Protein AF-A0A918BEM4-F1 (afdb_monomer_lite)

Foldseek 3Di:
DDDDDPDDDDDPPPPDPPAWDAQPLQRDIDGNVRCVDPVNVVLVVLSVVLVVLVVVLVVPQDDPVCVVVNVVSVVSVVVSNVSSVVSNVSCVVPPDD

Secondary structure (DSSP, 8-state):
-PPP---------PPPPTTEEEETTTTEEEETTGGGSHHHHHHHHHHHHHHHHHHHHHHTPPPTT-HHHHHHHHHHHHHHHHHHHHHHHHHHHHS--

Radius of gyration: 18.34 Å; chains: 1; bounding box: 34×46×44 Å

Sequence (97 aa):
MQPDPKSRSRSGKSPLPDGEWSLSFCGRTVSRAQAQEPLVLHLLAEDICYQFAVYDWSTHRPALRHPRAWLAWRRKKRRLNDKRDRLREIAAASLPH

pLDDT: mean 81.74, std 17.35, range [37.28, 96.31]

Organism: NCBI:txid83378

Structure (mmCIF, N/CA/C/O backbone):
data_AF-A0A918BEM4-F1
#
_entry.id   AF-A0A918BEM4-F1
#
loop_
_atom_site.group_PDB
_atom_site.id
_atom_site.type_symbol
_atom_site.label_atom_id
_atom_site.label_alt_id
_atom_site.label_comp_id
_atom_site.label_asym_id
_atom_site.label_entity_id
_atom_site.label_seq_id
_atom_site.pdbx_PDB_ins_code
_atom_site.Cartn_x
_atom_site.Cartn_y
_atom_site.Cartn_z
_atom_site.occupancy
_atom_site.B_iso_or_equiv
_atom_site.auth_seq_id
_atom_site.auth_comp_id
_atom_site.auth_asym_id
_atom_site.auth_atom_id
_atom_site.pdbx_PDB_model_num
ATOM 1 N N . MET A 1 1 ? -15.681 37.952 -24.739 1.00 42.88 1 MET A N 1
ATOM 2 C CA . MET A 1 1 ? -15.450 36.503 -24.918 1.00 42.88 1 MET A CA 1
ATOM 3 C C . MET A 1 1 ? -14.761 35.978 -23.671 1.00 42.88 1 MET A C 1
ATOM 5 O O . MET A 1 1 ? -13.594 36.270 -23.465 1.00 42.88 1 MET A O 1
ATOM 9 N N . GLN A 1 2 ? -15.512 35.307 -22.803 1.00 37.28 2 GLN A N 1
ATOM 10 C CA . GLN A 1 2 ? -14.988 34.590 -21.638 1.00 37.28 2 GLN A CA 1
ATOM 11 C C . GLN A 1 2 ? -14.750 33.135 -22.071 1.00 37.28 2 GLN A C 1
ATOM 13 O O . GLN A 1 2 ? -15.649 32.577 -22.701 1.00 37.28 2 GLN A O 1
ATOM 18 N N . PRO A 1 3 ? -13.583 32.520 -21.822 1.00 44.38 3 PRO A N 1
ATOM 19 C CA . PRO A 1 3 ? -13.412 31.103 -22.105 1.00 44.38 3 PRO A CA 1
ATOM 20 C C . PRO A 1 3 ? -14.061 30.243 -21.010 1.00 44.38 3 PRO A C 1
ATOM 22 O O . PRO A 1 3 ? -13.811 30.434 -19.821 1.00 44.38 3 PRO A O 1
ATOM 25 N N . ASP A 1 4 ? -14.867 29.274 -21.448 1.00 43.06 4 ASP A N 1
ATOM 26 C CA . ASP A 1 4 ? -15.449 28.197 -20.645 1.00 43.06 4 ASP A CA 1
ATOM 27 C C . ASP A 1 4 ? -14.400 27.445 -19.803 1.00 43.06 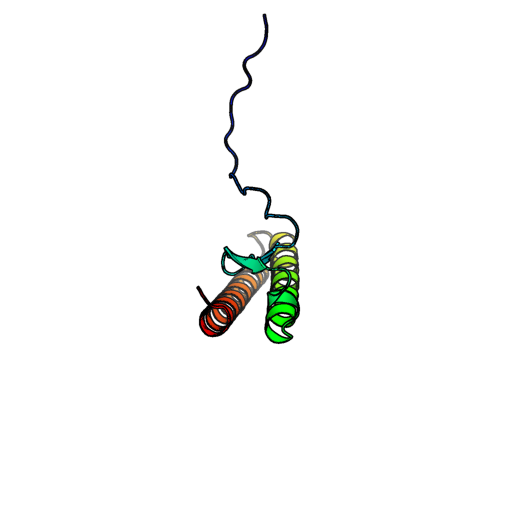4 ASP A C 1
ATOM 29 O O . ASP A 1 4 ? -13.411 26.938 -20.355 1.00 43.06 4 ASP A O 1
ATOM 33 N N . PRO A 1 5 ? -14.629 27.232 -18.494 1.00 44.81 5 PRO A N 1
ATOM 34 C CA . PRO A 1 5 ? -13.859 26.266 -17.733 1.00 44.81 5 PRO A CA 1
ATOM 35 C C . PRO A 1 5 ? -14.355 24.857 -18.078 1.00 44.81 5 PRO A C 1
ATOM 37 O O . PRO A 1 5 ? -15.319 24.341 -17.510 1.00 44.81 5 PRO A O 1
ATOM 40 N N . LYS A 1 6 ? -13.663 24.199 -19.016 1.00 41.66 6 LYS A N 1
ATOM 41 C CA . LYS A 1 6 ? -13.783 22.753 -19.240 1.00 41.66 6 LYS A CA 1
ATOM 42 C C . LYS A 1 6 ? -13.446 22.008 -17.950 1.00 41.66 6 LYS A C 1
ATOM 44 O O . LYS A 1 6 ? -12.285 21.757 -17.632 1.00 41.66 6 LYS A O 1
ATOM 49 N N . SER A 1 7 ? -14.512 21.627 -17.260 1.00 47.25 7 SER A N 1
ATOM 50 C CA . SER A 1 7 ? -14.563 20.633 -16.203 1.00 47.25 7 SER A CA 1
ATOM 51 C C . SER A 1 7 ? -13.831 19.362 -16.650 1.00 47.25 7 SER A C 1
ATOM 53 O O . SER A 1 7 ? -14.310 18.586 -17.478 1.00 47.25 7 SER A O 1
ATOM 55 N N . ARG A 1 8 ? -12.613 19.171 -16.140 1.00 40.56 8 ARG A N 1
ATOM 56 C CA . ARG A 1 8 ? -11.920 17.883 -16.154 1.00 40.56 8 ARG A CA 1
ATOM 57 C C . ARG A 1 8 ? -11.967 17.342 -14.738 1.00 40.56 8 ARG A C 1
ATOM 59 O O . ARG A 1 8 ? -11.059 17.576 -13.946 1.00 40.56 8 ARG A O 1
ATOM 66 N N . SER A 1 9 ? -13.035 16.609 -14.448 1.00 47.88 9 SER A N 1
ATOM 67 C CA . SER A 1 9 ? -13.186 15.781 -13.257 1.00 47.88 9 SER A CA 1
ATOM 68 C C . SER A 1 9 ? -11.984 14.839 -13.127 1.00 47.88 9 SER A C 1
ATOM 70 O O . SER A 1 9 ? -11.901 13.809 -13.796 1.00 47.88 9 SER A O 1
ATOM 72 N N . ARG A 1 10 ? -11.016 15.204 -12.282 1.00 48.09 10 ARG A N 1
ATOM 73 C CA . ARG A 1 10 ? -9.934 14.325 -11.828 1.00 48.09 10 ARG A CA 1
ATOM 74 C C . ARG A 1 10 ? -10.153 14.043 -10.347 1.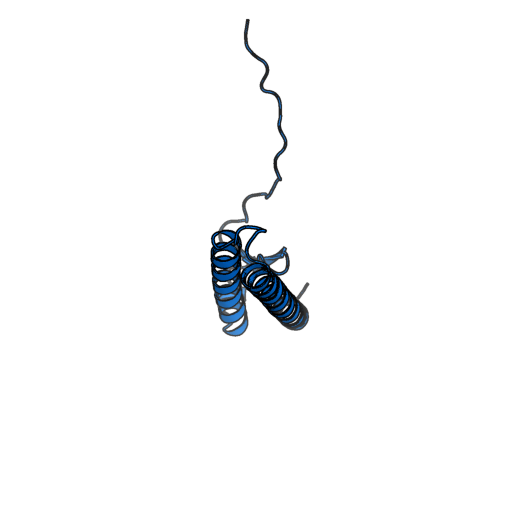00 48.09 10 ARG A C 1
ATOM 76 O O . ARG A 1 10 ? -9.920 14.906 -9.518 1.00 48.09 10 ARG A O 1
ATOM 83 N N . SER A 1 11 ? -10.645 12.829 -10.091 1.00 45.81 11 SER A N 1
ATOM 84 C CA . SER A 1 11 ? -10.811 12.147 -8.801 1.00 45.81 11 SER A CA 1
ATOM 85 C C . SER A 1 11 ? -11.224 13.026 -7.617 1.00 45.81 11 SER A C 1
ATOM 87 O O . SER A 1 11 ? -10.379 13.610 -6.941 1.00 45.81 11 SER A O 1
ATOM 89 N N . GLY A 1 12 ? -12.521 13.008 -7.304 1.00 39.94 12 GLY A N 1
ATOM 90 C CA . GLY A 1 12 ? -13.037 13.429 -6.007 1.00 39.94 12 GLY A CA 1
ATOM 91 C C . GLY A 1 12 ? -12.521 12.515 -4.898 1.00 39.94 12 GLY A C 1
ATOM 92 O O . GLY A 1 12 ? -13.192 11.571 -4.497 1.00 39.94 12 GLY A O 1
ATOM 93 N N . LYS A 1 13 ? -11.309 12.779 -4.412 1.00 51.22 13 LYS A N 1
ATOM 94 C CA . LYS A 1 13 ? -10.981 12.489 -3.021 1.00 51.22 13 LYS A CA 1
ATOM 95 C C . LYS A 1 13 ? -11.498 13.686 -2.245 1.00 51.22 13 LYS A C 1
ATOM 97 O O . LYS A 1 13 ? -10.860 14.736 -2.262 1.00 51.22 13 LYS A O 1
ATOM 102 N N . SER A 1 14 ? -12.682 13.553 -1.654 1.00 55.06 14 SER A N 1
ATOM 103 C CA . SER A 1 14 ? -13.122 14.499 -0.632 1.00 55.06 14 SER A CA 1
ATOM 104 C C . SER A 1 14 ? -11.987 14.652 0.388 1.00 55.06 14 SER A C 1
ATOM 106 O O . SER A 1 14 ? -11.355 13.638 0.714 1.00 55.06 14 SER A O 1
ATOM 108 N N . PRO A 1 15 ? -11.672 15.876 0.846 1.00 58.09 15 PRO A N 1
ATOM 109 C CA . PRO A 1 15 ? -10.729 16.044 1.940 1.00 58.09 15 PRO A CA 1
ATOM 110 C C . PRO A 1 15 ? -11.210 15.175 3.101 1.00 58.09 15 PRO A C 1
ATOM 112 O O . PRO A 1 15 ? -12.406 15.167 3.403 1.00 58.09 15 PRO A O 1
ATOM 115 N N . LEU A 1 16 ? -10.302 14.401 3.697 1.00 59.47 16 LEU A N 1
ATOM 116 C CA . LEU A 1 16 ? -10.618 13.710 4.941 1.00 59.47 16 LEU A CA 1
ATOM 117 C C . LEU A 1 16 ? -11.071 14.760 5.971 1.00 59.47 16 LEU A C 1
ATOM 119 O O . LEU A 1 16 ? -10.492 15.851 5.990 1.00 59.47 16 LEU A O 1
ATOM 123 N N . PRO A 1 17 ? -12.085 14.465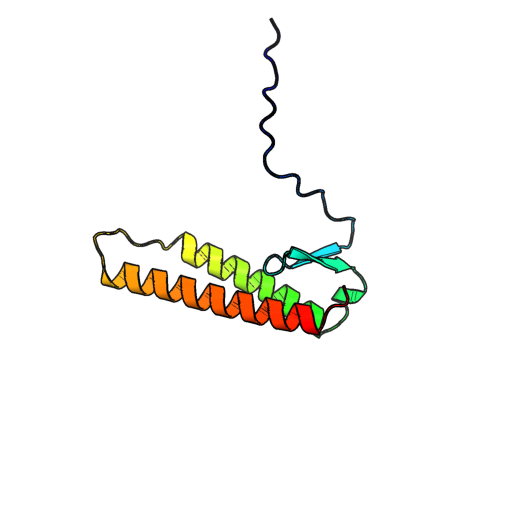 6.801 1.00 60.75 17 PRO A N 1
ATOM 124 C CA . PRO A 1 17 ? -12.403 15.286 7.962 1.00 60.75 17 PRO A CA 1
ATOM 125 C C . PRO A 1 17 ? -11.142 15.542 8.797 1.00 60.75 17 PRO A C 1
ATOM 127 O O . PRO A 1 17 ? -10.268 14.673 8.891 1.00 60.75 17 PRO A O 1
ATOM 130 N N . ASP A 1 18 ? -11.043 16.722 9.413 1.00 64.69 18 ASP A N 1
ATOM 131 C CA . ASP A 1 18 ? -9.920 17.052 10.291 1.00 64.69 18 ASP A CA 1
ATOM 132 C C . ASP A 1 18 ? -9.744 15.965 11.365 1.00 64.69 18 ASP A C 1
ATOM 134 O O . ASP A 1 18 ? -10.636 15.707 12.173 1.00 64.69 18 ASP A O 1
ATOM 138 N N . GLY A 1 19 ? -8.574 15.319 11.375 1.00 71.19 19 GLY A N 1
ATOM 139 C CA . GLY A 1 19 ? -8.255 14.253 12.327 1.00 71.19 19 GLY A CA 1
ATOM 140 C C . GLY A 1 19 ? -8.510 12.824 11.841 1.00 71.19 19 GLY A C 1
ATOM 141 O O . GLY A 1 19 ? -8.466 11.914 12.667 1.00 71.19 19 GLY A O 1
ATOM 142 N N . GLU A 1 20 ? -8.731 12.600 10.545 1.00 81.12 20 GLU A N 1
ATOM 143 C CA . GLU A 1 20 ? -8.705 11.260 9.948 1.00 81.12 20 GLU A CA 1
ATOM 144 C C . GLU A 1 20 ? -7.451 11.027 9.091 1.00 81.12 20 GLU A C 1
ATOM 146 O O . GLU A 1 20 ? -7.014 11.893 8.330 1.00 81.12 20 GLU A O 1
ATOM 151 N N . TRP A 1 21 ? -6.891 9.819 9.165 1.00 81.94 21 TRP A N 1
ATOM 152 C CA . TRP A 1 21 ? -5.812 9.359 8.287 1.00 81.94 21 TRP A CA 1
ATOM 153 C C . TRP A 1 21 ? -6.311 8.276 7.344 1.00 81.94 21 TRP A C 1
ATOM 155 O O . TRP A 1 21 ? -7.131 7.441 7.709 1.00 81.94 21 TRP A O 1
ATOM 165 N N . SER A 1 22 ? -5.785 8.254 6.121 1.00 83.81 22 SER A N 1
ATOM 166 C CA . SER A 1 22 ? -6.115 7.223 5.138 1.00 83.81 22 SER A CA 1
ATOM 167 C C . SER A 1 22 ? -4.996 6.196 5.027 1.00 83.81 22 SER A C 1
ATOM 169 O O . SER A 1 22 ? -3.834 6.555 4.855 1.00 83.81 22 SER A O 1
ATOM 171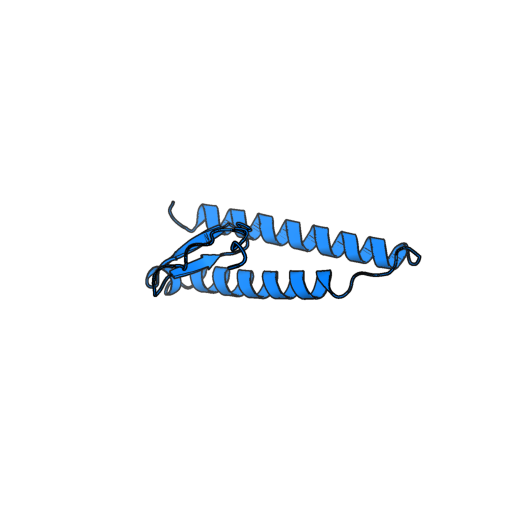 N N . LEU A 1 23 ? -5.368 4.918 5.060 1.00 84.94 23 LEU A N 1
ATOM 172 C CA . LEU A 1 23 ? -4.496 3.803 4.717 1.00 84.94 23 LEU A CA 1
ATOM 173 C C . LEU A 1 23 ? -4.588 3.562 3.210 1.00 84.94 23 LEU A C 1
ATOM 175 O O . LEU A 1 23 ? -5.537 2.944 2.713 1.00 84.94 23 LEU A O 1
ATOM 179 N N . SER A 1 24 ? -3.604 4.053 2.460 1.00 81.50 24 SER A N 1
ATOM 180 C CA . SER A 1 24 ? -3.620 4.008 0.995 1.00 81.50 24 SER A CA 1
ATOM 181 C C . SER A 1 24 ? -3.645 2.586 0.434 1.00 81.50 24 SER A C 1
ATOM 183 O O . SER A 1 24 ? -4.248 2.345 -0.618 1.00 81.50 24 SER A O 1
ATOM 185 N N . PHE A 1 25 ? -3.036 1.627 1.139 1.00 81.94 25 PHE A N 1
ATOM 186 C CA . PHE A 1 25 ? -3.004 0.245 0.691 1.00 81.94 25 PHE A CA 1
ATOM 187 C C . PHE A 1 25 ? -4.404 -0.375 0.650 1.00 81.94 25 PHE A C 1
ATOM 189 O O . PHE A 1 25 ? -4.671 -1.122 -0.289 1.00 81.94 25 PHE A O 1
ATOM 196 N N . CYS A 1 26 ? -5.310 -0.070 1.587 1.00 80.62 26 CYS A N 1
ATOM 197 C CA . CYS A 1 26 ? -6.650 -0.674 1.673 1.00 80.62 26 CYS A CA 1
ATOM 198 C C . CYS A 1 26 ? -7.806 0.298 1.398 1.00 80.62 26 CYS A C 1
ATOM 200 O O . CYS A 1 26 ? -8.946 -0.150 1.315 1.00 80.62 26 CYS A O 1
ATOM 202 N N . GLY A 1 27 ? -7.533 1.594 1.226 1.00 81.12 27 GLY A N 1
ATOM 203 C CA . GLY A 1 27 ? -8.558 2.614 0.992 1.00 81.12 27 GLY A CA 1
ATOM 204 C C . GLY A 1 27 ? -9.451 2.887 2.205 1.00 81.12 27 GLY A C 1
ATOM 205 O O . GLY A 1 27 ? -10.494 3.512 2.044 1.00 81.12 27 GLY A O 1
ATOM 206 N N . ARG A 1 28 ? -9.062 2.418 3.397 1.00 82.69 28 ARG A N 1
ATOM 207 C CA . ARG A 1 28 ? -9.775 2.685 4.651 1.00 82.69 28 ARG A CA 1
ATOM 208 C C . ARG A 1 28 ? -9.316 4.005 5.260 1.00 82.69 28 ARG A C 1
ATOM 210 O O . ARG A 1 28 ? -8.188 4.450 5.023 1.00 82.69 28 ARG A O 1
ATOM 217 N N . THR A 1 29 ? -10.189 4.607 6.052 1.00 86.44 29 THR A N 1
ATOM 218 C CA . THR A 1 29 ? -9.874 5.762 6.887 1.00 86.44 29 THR A CA 1
ATOM 219 C C . THR A 1 29 ? -9.833 5.338 8.349 1.00 86.44 29 THR A C 1
ATOM 221 O O . THR A 1 29 ? -10.417 4.330 8.744 1.00 86.44 29 THR A O 1
ATOM 224 N N . VAL A 1 30 ? -9.048 6.063 9.130 1.00 85.56 30 VAL A N 1
ATOM 225 C CA . VAL A 1 30 ? -8.775 5.804 10.537 1.00 85.56 30 VAL A CA 1
ATOM 226 C C . VAL A 1 30 ? -8.947 7.122 11.272 1.00 85.56 30 VAL A C 1
ATOM 228 O O . VAL A 1 30 ? -8.321 8.119 10.912 1.00 85.56 30 VAL A O 1
ATOM 231 N N . SER A 1 31 ? -9.771 7.125 12.311 1.00 86.81 31 SER A N 1
ATOM 232 C CA . SER A 1 31 ? -10.004 8.304 13.149 1.00 86.81 31 SER A CA 1
ATOM 233 C C . SER A 1 31 ? -8.827 8.632 14.077 1.00 86.81 31 SER A C 1
ATOM 235 O O . SER A 1 31 ? -7.993 7.777 14.394 1.00 86.81 31 SER A O 1
ATOM 237 N N . ARG A 1 32 ? -8.821 9.863 14.612 1.00 83.88 32 ARG A N 1
ATOM 238 C CA . ARG A 1 32 ? -7.867 10.330 15.633 1.00 83.88 32 ARG A CA 1
ATOM 239 C C . ARG A 1 32 ? -7.707 9.381 16.813 1.00 83.88 32 ARG A C 1
ATOM 241 O O . ARG A 1 32 ? -6.586 9.145 17.261 1.00 83.88 32 ARG A O 1
ATOM 248 N N . ALA A 1 33 ? -8.830 8.864 17.301 1.00 83.56 33 ALA A N 1
ATOM 249 C CA . ALA A 1 33 ? -8.877 7.961 18.440 1.00 83.56 33 ALA A CA 1
ATOM 250 C C . ALA A 1 33 ? -8.249 6.598 18.108 1.00 83.56 33 ALA A C 1
ATOM 252 O O . ALA A 1 33 ? -7.417 6.114 18.868 1.00 83.56 33 ALA A O 1
ATOM 253 N N . GLN A 1 34 ? -8.569 6.027 16.941 1.00 84.12 34 GLN A N 1
ATOM 254 C CA . GLN A 1 34 ? -8.017 4.738 16.507 1.00 84.12 34 GLN A CA 1
ATOM 255 C C . GLN A 1 34 ? -6.507 4.805 16.268 1.00 84.12 34 GLN A C 1
ATOM 257 O O . GLN A 1 34 ? -5.800 3.852 16.572 1.00 84.12 34 GLN A O 1
ATOM 262 N N . ALA A 1 35 ? -5.970 5.929 15.786 1.00 81.81 35 ALA A N 1
ATOM 263 C CA . ALA A 1 35 ? -4.523 6.060 15.598 1.00 81.81 35 ALA A CA 1
ATOM 264 C C . ALA A 1 35 ? -3.726 6.210 16.902 1.00 81.81 35 ALA A C 1
ATOM 266 O O . ALA A 1 35 ? -2.514 6.373 16.839 1.00 81.81 35 ALA A O 1
ATOM 267 N N . GLN A 1 36 ? -4.361 6.184 18.075 1.00 85.12 36 GLN A N 1
ATOM 268 C CA . GLN A 1 36 ? -3.633 6.008 19.336 1.00 85.12 36 GLN A CA 1
ATOM 269 C C . GLN A 1 36 ? -3.326 4.529 19.612 1.00 85.12 36 GLN A C 1
ATOM 271 O O . GLN A 1 36 ? -2.463 4.223 20.434 1.00 85.12 36 GLN A O 1
ATOM 276 N N . GLU A 1 37 ? -3.994 3.598 18.924 1.00 88.56 37 GLU A N 1
ATOM 277 C CA . GLU A 1 37 ? -3.737 2.173 19.087 1.00 88.56 37 GLU A CA 1
ATOM 278 C C . GLU A 1 37 ? -2.400 1.783 18.427 1.00 88.56 37 GLU A C 1
ATOM 280 O O . GLU A 1 37 ? -2.174 2.091 17.250 1.00 88.56 37 GLU A O 1
ATOM 285 N N . PRO A 1 38 ? -1.511 1.052 19.129 1.00 90.25 38 PRO A N 1
ATOM 286 C CA . PRO A 1 38 ? -0.189 0.698 18.606 1.00 90.25 38 PRO A CA 1
ATOM 287 C C . PRO A 1 38 ? -0.228 -0.038 17.262 1.00 90.25 38 PRO A C 1
ATOM 289 O O . PRO A 1 38 ? 0.607 0.197 16.389 1.00 90.25 38 PRO A O 1
ATOM 292 N N . LEU A 1 39 ? -1.219 -0.913 17.077 1.00 89.50 39 LEU A N 1
ATOM 293 C CA . LEU A 1 39 ? -1.401 -1.662 15.838 1.00 89.50 39 LEU A CA 1
ATOM 294 C C . LEU A 1 39 ? -1.757 -0.744 14.664 1.00 89.50 39 LEU A C 1
ATOM 296 O O . LEU A 1 39 ? -1.249 -0.917 13.558 1.00 89.50 39 LEU A O 1
ATOM 300 N N . VAL A 1 40 ? -2.591 0.261 14.910 1.00 88.31 40 VAL A N 1
ATOM 301 C CA . VAL A 1 40 ? -3.017 1.225 13.896 1.00 88.31 40 VAL A CA 1
ATOM 302 C C . VAL A 1 40 ? -1.868 2.158 13.520 1.00 88.31 40 VAL A C 1
ATOM 304 O O . VAL A 1 40 ? -1.645 2.398 12.333 1.00 88.31 40 VAL A O 1
ATOM 307 N N . LEU A 1 41 ? -1.072 2.607 14.496 1.00 89.62 41 LEU A N 1
ATOM 308 C CA . LEU A 1 41 ? 0.174 3.338 14.237 1.00 89.62 41 LEU A CA 1
ATOM 309 C C . LEU A 1 41 ? 1.150 2.520 13.392 1.00 89.62 41 LEU A C 1
ATOM 311 O O . LEU A 1 41 ? 1.739 3.047 12.448 1.00 89.62 41 LEU A O 1
ATOM 315 N N . HIS A 1 42 ? 1.298 1.230 13.695 1.00 91.50 42 HIS A N 1
ATOM 316 C CA . HIS A 1 42 ? 2.136 0.336 12.903 1.00 91.50 42 HIS A CA 1
ATOM 317 C C . HIS A 1 42 ? 1.622 0.210 11.461 1.00 91.50 42 HIS A C 1
ATOM 319 O O . HIS A 1 42 ? 2.407 0.339 10.524 1.00 91.50 42 HIS A O 1
ATOM 325 N N . LEU A 1 43 ? 0.309 0.045 11.261 1.00 91.69 43 LEU A N 1
ATOM 326 C CA . LEU A 1 43 ? -0.294 0.008 9.923 1.00 91.69 43 LEU A CA 1
ATOM 327 C C . LEU A 1 43 ? -0.099 1.323 9.153 1.00 91.69 43 LEU A C 1
ATOM 329 O O . LEU A 1 43 ? 0.193 1.281 7.959 1.00 91.69 43 LEU A O 1
ATOM 333 N N . LEU A 1 44 ? -0.210 2.477 9.817 1.00 90.25 44 LEU A N 1
ATOM 334 C CA . LEU A 1 44 ? 0.064 3.787 9.214 1.00 90.25 44 LEU A CA 1
ATOM 335 C C . LEU A 1 44 ? 1.538 3.924 8.805 1.00 90.25 44 LEU A C 1
ATOM 337 O O . LEU A 1 44 ? 1.835 4.360 7.693 1.00 90.25 44 LEU A O 1
ATOM 341 N N . ALA A 1 45 ? 2.467 3.512 9.669 1.00 92.06 45 ALA A N 1
ATOM 342 C CA . ALA A 1 45 ? 3.896 3.520 9.361 1.00 92.06 45 ALA A CA 1
ATOM 343 C C . ALA A 1 45 ? 4.230 2.591 8.182 1.00 92.06 45 ALA A C 1
ATOM 345 O O . ALA A 1 45 ? 5.001 2.962 7.291 1.00 92.06 45 ALA A O 1
ATOM 346 N N . GLU A 1 46 ? 3.619 1.407 8.137 1.00 93.31 46 GLU A N 1
ATOM 347 C CA . GLU A 1 46 ? 3.757 0.465 7.027 1.00 93.31 46 GLU A CA 1
ATOM 348 C C . GLU A 1 46 ? 3.146 1.002 5.725 1.00 93.31 46 GLU A C 1
ATOM 350 O O . GLU A 1 46 ? 3.732 0.791 4.660 1.00 93.31 46 GLU A O 1
ATOM 355 N N . A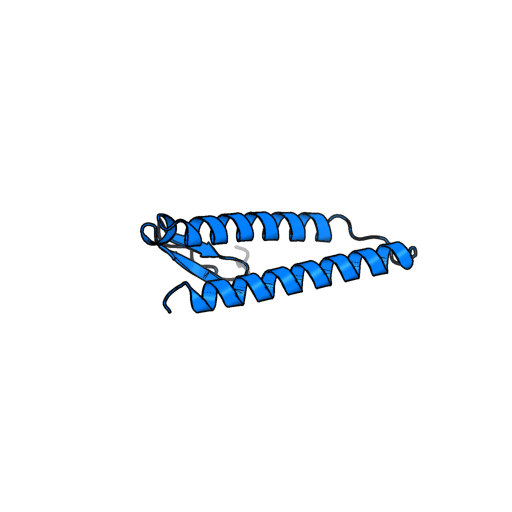SP A 1 47 ? 2.033 1.745 5.782 1.00 91.25 47 ASP A N 1
ATOM 356 C CA . ASP A 1 47 ? 1.461 2.423 4.611 1.00 91.25 47 ASP A CA 1
ATOM 357 C C . ASP A 1 47 ? 2.430 3.464 4.045 1.00 91.25 47 ASP A C 1
ATOM 359 O O . ASP A 1 47 ? 2.705 3.460 2.845 1.00 91.25 47 ASP A O 1
ATOM 363 N N . ILE A 1 48 ? 3.021 4.301 4.901 1.00 91.00 48 ILE A N 1
ATOM 364 C CA . ILE A 1 48 ? 4.018 5.298 4.485 1.00 91.00 48 ILE A CA 1
ATOM 365 C C . ILE A 1 48 ? 5.229 4.602 3.851 1.00 91.00 48 ILE A C 1
ATOM 367 O O . ILE A 1 48 ? 5.638 4.951 2.740 1.00 91.00 48 ILE A O 1
ATOM 371 N N . CYS A 1 49 ? 5.773 3.572 4.506 1.00 93.56 49 CYS A N 1
ATOM 372 C CA . CYS A 1 49 ? 6.881 2.783 3.963 1.00 93.56 49 CYS A CA 1
ATOM 373 C C . CYS A 1 49 ? 6.527 2.154 2.608 1.00 93.56 49 CYS A C 1
ATOM 375 O O . CYS A 1 49 ? 7.349 2.143 1.687 1.00 93.56 49 CYS A O 1
ATOM 377 N N . TYR A 1 50 ? 5.303 1.641 2.465 1.00 92.12 50 TYR A N 1
ATOM 378 C CA . TYR A 1 50 ? 4.804 1.094 1.210 1.00 92.12 50 TYR A CA 1
ATOM 379 C C . TYR A 1 50 ? 4.734 2.165 0.115 1.00 92.12 50 TYR A C 1
ATOM 381 O O . TYR A 1 50 ? 5.227 1.925 -0.990 1.00 92.12 50 TYR A O 1
ATOM 389 N N . GLN A 1 51 ? 4.196 3.352 0.412 1.00 91.94 51 GLN A N 1
ATOM 390 C CA . GLN A 1 51 ? 4.131 4.462 -0.542 1.00 91.94 51 GLN A CA 1
ATOM 391 C C . GLN A 1 51 ? 5.525 4.887 -1.019 1.00 91.94 51 GLN A C 1
ATOM 393 O O . GLN A 1 51 ? 5.742 5.002 -2.228 1.00 91.94 51 GLN A O 1
ATOM 398 N N . PHE A 1 52 ? 6.495 5.030 -0.109 1.00 94.31 52 PHE A N 1
ATOM 399 C CA . PHE A 1 52 ? 7.888 5.311 -0.477 1.00 94.31 52 PHE A CA 1
ATOM 400 C C . PHE A 1 52 ? 8.488 4.210 -1.352 1.00 94.31 52 PHE A C 1
ATOM 402 O O . PHE A 1 52 ? 9.125 4.504 -2.362 1.00 94.31 52 PHE A O 1
ATOM 409 N N . ALA A 1 53 ? 8.255 2.941 -1.017 1.00 94.44 53 ALA A N 1
ATOM 410 C CA . ALA A 1 53 ? 8.778 1.822 -1.793 1.00 94.44 53 ALA A CA 1
ATOM 411 C C . ALA A 1 53 ? 8.149 1.726 -3.196 1.00 94.44 53 ALA A C 1
ATOM 413 O O . ALA A 1 53 ? 8.834 1.356 -4.154 1.00 94.44 53 ALA A O 1
ATOM 414 N N . VAL A 1 54 ? 6.865 2.071 -3.341 1.00 94.00 54 VAL A N 1
ATOM 415 C CA . VAL A 1 54 ? 6.183 2.177 -4.641 1.00 94.00 54 VAL A CA 1
ATOM 416 C C . VAL A 1 54 ? 6.734 3.346 -5.447 1.00 94.00 54 VAL A C 1
ATOM 418 O O . VAL A 1 54 ? 7.003 3.172 -6.638 1.00 94.00 54 VAL A O 1
ATOM 421 N N . TYR A 1 55 ? 6.934 4.503 -4.815 1.00 94.75 55 TYR A N 1
ATOM 422 C CA . TYR A 1 55 ? 7.546 5.664 -5.453 1.00 94.75 55 TYR A CA 1
ATOM 423 C C . TYR A 1 55 ? 8.944 5.317 -5.977 1.00 94.75 55 TYR A C 1
ATOM 425 O O . TYR A 1 55 ? 9.169 5.397 -7.185 1.00 94.75 55 TYR A O 1
ATOM 433 N N . ASP A 1 56 ? 9.823 4.808 -5.111 1.00 95.06 56 ASP A N 1
ATOM 434 C CA . ASP A 1 56 ? 11.178 4.358 -5.449 1.00 95.06 56 ASP A CA 1
ATOM 435 C C . ASP A 1 56 ? 11.187 3.310 -6.570 1.00 95.06 56 ASP A C 1
ATOM 437 O O . ASP A 1 56 ? 11.945 3.399 -7.535 1.00 95.06 56 ASP A O 1
ATOM 441 N N . TRP A 1 57 ? 10.305 2.313 -6.492 1.00 95.75 57 TRP A N 1
ATOM 442 C CA . TRP A 1 57 ? 10.163 1.337 -7.566 1.00 95.75 57 TRP A CA 1
ATOM 443 C C . TRP A 1 57 ? 9.765 2.005 -8.889 1.00 95.75 57 TRP A C 1
ATOM 445 O O . TRP A 1 57 ? 10.327 1.670 -9.932 1.00 95.75 57 TRP A O 1
ATOM 455 N N . SER A 1 58 ? 8.813 2.936 -8.870 1.00 95.06 58 SER A N 1
ATOM 456 C CA . SER A 1 58 ? 8.289 3.562 -10.087 1.00 95.06 58 SER A CA 1
ATOM 457 C C . SER A 1 58 ? 9.300 4.481 -10.781 1.00 95.06 58 SER A C 1
ATOM 459 O O . SER A 1 58 ? 9.333 4.509 -12.013 1.00 95.06 58 SER A O 1
ATOM 461 N N . THR A 1 59 ? 10.151 5.170 -10.016 1.00 95.69 59 THR A N 1
ATOM 462 C CA . THR A 1 59 ? 11.178 6.088 -10.531 1.00 95.69 59 THR A CA 1
ATOM 463 C C . THR A 1 59 ? 12.383 5.345 -11.103 1.00 95.69 59 THR A C 1
ATOM 465 O O . THR A 1 59 ? 12.952 5.779 -12.101 1.00 95.69 59 THR A O 1
ATOM 468 N N . HIS A 1 60 ? 12.719 4.168 -10.569 1.00 93.25 60 HIS A N 1
ATOM 469 C CA . HIS A 1 60 ? 13.835 3.338 -11.039 1.00 93.25 60 HIS A CA 1
ATOM 470 C C . HIS A 1 60 ? 13.438 2.347 -12.144 1.00 93.25 60 HIS A C 1
ATOM 472 O O . HIS A 1 60 ? 13.926 1.213 -12.190 1.00 93.25 60 HIS A O 1
ATOM 478 N N . ARG A 1 61 ? 12.526 2.736 -13.044 1.00 94.12 61 ARG A N 1
ATOM 479 C CA . ARG A 1 61 ? 12.101 1.871 -14.151 1.00 94.12 61 ARG A CA 1
ATOM 480 C C . ARG A 1 61 ? 13.244 1.689 -15.165 1.00 94.12 61 ARG A C 1
ATOM 482 O O . ARG A 1 61 ? 13.628 2.654 -15.822 1.00 94.12 61 ARG A O 1
ATOM 489 N N . PRO A 1 62 ? 13.747 0.459 -15.380 1.00 92.94 62 PRO A N 1
ATOM 490 C CA . PRO A 1 62 ? 14.808 0.212 -16.348 1.00 92.94 62 PRO A CA 1
ATOM 491 C C . PRO A 1 62 ? 14.282 0.255 -17.788 1.00 92.94 62 PRO A C 1
ATOM 493 O O . PRO A 1 62 ? 13.121 -0.070 -18.066 1.00 92.94 62 PRO A O 1
ATOM 496 N N . ALA A 1 63 ? 15.172 0.595 -18.722 1.00 91.12 63 ALA A N 1
ATOM 497 C CA . ALA A 1 63 ? 14.886 0.540 -20.151 1.00 91.12 63 ALA A CA 1
ATOM 498 C C . ALA A 1 63 ? 14.638 -0.905 -20.626 1.00 91.12 63 ALA A C 1
ATOM 500 O O . ALA A 1 63 ? 15.257 -1.854 -20.139 1.00 91.12 63 ALA A O 1
ATOM 501 N N . LEU A 1 64 ? 13.773 -1.069 -21.633 1.00 87.88 64 LEU A N 1
ATOM 502 C CA . LEU A 1 64 ? 13.368 -2.384 -22.162 1.00 87.88 64 LEU A CA 1
ATOM 503 C C . LEU A 1 64 ? 14.534 -3.200 -22.745 1.00 87.88 64 LEU A C 1
ATOM 505 O O . LEU A 1 64 ? 14.478 -4.425 -22.753 1.00 87.88 64 LEU A O 1
ATOM 509 N N . ARG A 1 65 ? 15.616 -2.530 -23.159 1.00 93.38 65 ARG A N 1
ATOM 510 C CA . ARG A 1 65 ? 16.847 -3.156 -23.667 1.00 93.38 65 ARG A CA 1
ATOM 511 C C . ARG A 1 65 ? 17.654 -3.930 -22.612 1.00 93.38 65 ARG A C 1
ATOM 513 O O . ARG A 1 65 ? 18.602 -4.620 -22.965 1.00 93.38 65 ARG A O 1
ATOM 520 N N . HIS A 1 66 ? 17.293 -3.841 -21.328 1.00 92.94 66 HIS A N 1
ATOM 521 C CA . HIS A 1 66 ? 17.950 -4.568 -20.236 1.00 92.94 66 HIS A CA 1
ATOM 522 C C . HIS A 1 66 ? 16.998 -5.609 -19.624 1.00 92.94 66 HIS A C 1
ATOM 524 O O . HIS A 1 66 ? 16.415 -5.370 -18.560 1.00 92.94 66 HIS A O 1
ATOM 530 N N . PRO A 1 67 ? 16.838 -6.792 -20.251 1.00 92.56 67 PRO A N 1
ATOM 531 C CA . PRO A 1 67 ? 15.801 -7.754 -19.874 1.00 92.56 67 PRO A CA 1
ATOM 532 C C . PRO A 1 67 ? 15.947 -8.253 -18.431 1.00 92.56 67 PRO A C 1
ATOM 534 O O . PRO A 1 67 ? 14.956 -8.373 -17.715 1.00 92.56 67 PRO A O 1
ATOM 537 N N . ARG A 1 68 ? 17.181 -8.475 -17.954 1.00 95.62 68 ARG A N 1
ATOM 538 C CA . ARG A 1 68 ? 17.439 -8.912 -16.569 1.00 95.62 68 ARG A CA 1
ATOM 539 C C . ARG A 1 68 ? 17.018 -7.860 -15.539 1.00 95.62 68 ARG A C 1
ATOM 541 O O . ARG A 1 68 ? 16.302 -8.190 -14.595 1.00 95.62 68 ARG A O 1
ATOM 548 N N . ALA A 1 69 ? 17.410 -6.601 -15.743 1.00 94.00 69 ALA A N 1
ATOM 549 C CA . ALA A 1 69 ? 17.031 -5.494 -14.864 1.00 94.00 69 ALA A CA 1
ATOM 550 C C . ALA A 1 69 ? 15.511 -5.290 -14.861 1.00 94.00 69 ALA A C 1
ATOM 552 O O . ALA A 1 69 ? 14.900 -5.088 -13.815 1.00 94.00 69 ALA A O 1
ATOM 553 N N . TRP A 1 70 ? 14.879 -5.425 -16.024 1.00 94.75 70 TRP A N 1
ATOM 554 C CA . TRP A 1 70 ? 13.436 -5.305 -16.153 1.00 94.75 70 TRP A CA 1
ATOM 555 C C . TRP A 1 70 ? 12.666 -6.442 -15.470 1.00 94.75 70 TRP A C 1
ATOM 557 O O . TRP A 1 70 ? 11.662 -6.191 -14.799 1.00 94.75 70 TRP A O 1
ATOM 567 N N . LEU A 1 71 ? 13.151 -7.685 -15.557 1.00 95.00 71 LEU A N 1
ATOM 568 C CA . LEU A 1 71 ? 12.599 -8.805 -14.788 1.00 95.00 71 LEU A CA 1
ATOM 569 C C . LEU A 1 71 ? 12.752 -8.579 -13.280 1.00 95.00 71 LEU A C 1
ATOM 571 O O . LEU A 1 71 ? 11.797 -8.804 -12.536 1.00 95.00 71 LEU A O 1
ATOM 575 N N . ALA A 1 72 ? 13.911 -8.100 -12.822 1.00 94.94 72 ALA A N 1
ATOM 576 C CA . ALA A 1 72 ? 14.130 -7.758 -11.416 1.00 94.94 72 ALA A CA 1
ATOM 577 C C . ALA A 1 72 ? 13.172 -6.648 -10.947 1.00 94.94 72 ALA A C 1
ATOM 579 O O . ALA A 1 72 ? 12.518 -6.791 -9.913 1.00 94.94 72 ALA A O 1
ATOM 580 N N . TRP A 1 73 ? 12.998 -5.599 -11.753 1.00 95.75 73 TRP A N 1
ATOM 581 C CA . TRP A 1 73 ? 12.047 -4.517 -11.499 1.00 95.75 73 TRP A CA 1
ATOM 582 C C . TRP A 1 73 ? 10.600 -5.020 -11.408 1.00 95.75 73 TRP A C 1
ATOM 584 O O . TRP A 1 73 ? 9.867 -4.658 -10.486 1.00 95.75 73 TRP A O 1
ATOM 594 N N . ARG A 1 74 ? 10.182 -5.928 -12.300 1.00 95.50 74 ARG A N 1
ATOM 595 C CA . ARG A 1 74 ? 8.860 -6.574 -12.220 1.00 95.50 74 ARG A CA 1
ATOM 596 C C . ARG A 1 74 ? 8.699 -7.445 -10.975 1.00 95.50 74 ARG A C 1
ATOM 598 O O . ARG A 1 74 ? 7.640 -7.415 -10.353 1.00 95.50 74 ARG A O 1
ATOM 605 N N . ARG A 1 75 ? 9.727 -8.211 -10.595 1.00 96.00 75 ARG A N 1
ATOM 606 C CA . ARG A 1 75 ? 9.713 -9.015 -9.361 1.00 96.00 75 ARG A CA 1
ATOM 607 C C . ARG A 1 75 ? 9.592 -8.127 -8.122 1.00 96.00 75 ARG A C 1
ATOM 609 O O . ARG A 1 75 ? 8.828 -8.474 -7.227 1.00 96.00 75 ARG A O 1
ATOM 616 N N . LYS A 1 76 ? 10.263 -6.967 -8.095 1.00 96.06 76 LYS A N 1
ATOM 617 C CA . LYS A 1 76 ? 10.093 -5.958 -7.034 1.00 96.06 76 LYS A CA 1
ATOM 618 C C . LYS A 1 76 ? 8.637 -5.485 -6.958 1.00 96.06 76 LYS A C 1
ATOM 620 O O . LYS A 1 76 ? 8.072 -5.515 -5.873 1.00 96.06 76 LYS A O 1
ATOM 625 N N . LYS A 1 77 ? 7.992 -5.181 -8.096 1.00 95.56 77 LYS A N 1
ATOM 626 C CA . LYS A 1 77 ? 6.550 -4.851 -8.130 1.00 95.56 77 LYS A CA 1
ATOM 627 C C . LYS A 1 77 ? 5.686 -5.948 -7.512 1.00 95.56 77 LYS A C 1
ATOM 629 O O . LYS A 1 77 ? 4.799 -5.649 -6.723 1.00 95.56 77 LYS A O 1
ATOM 634 N N . ARG A 1 78 ? 5.934 -7.211 -7.880 1.00 96.31 78 ARG A N 1
ATOM 635 C CA . ARG A 1 78 ? 5.172 -8.350 -7.349 1.00 96.31 78 ARG A CA 1
ATOM 636 C C . ARG A 1 78 ? 5.294 -8.421 -5.828 1.00 96.31 78 ARG A C 1
ATOM 638 O O . ARG A 1 78 ? 4.276 -8.393 -5.162 1.00 96.31 78 ARG A O 1
ATOM 645 N N . ARG A 1 79 ? 6.518 -8.361 -5.294 1.00 95.69 79 ARG A N 1
ATOM 646 C CA . ARG A 1 79 ? 6.756 -8.349 -3.840 1.00 95.69 79 ARG A CA 1
ATOM 647 C C . ARG A 1 79 ? 6.057 -7.189 -3.127 1.00 95.69 79 ARG A C 1
ATOM 649 O O . ARG A 1 79 ? 5.557 -7.368 -2.024 1.00 95.69 79 ARG A O 1
ATOM 656 N N . LEU A 1 80 ? 6.023 -6.004 -3.744 1.00 94.94 80 LEU A N 1
ATOM 657 C CA . LEU A 1 80 ? 5.279 -4.863 -3.203 1.00 94.94 80 LEU A CA 1
ATOM 658 C C . LEU A 1 80 ? 3.776 -5.155 -3.154 1.00 94.94 80 LEU A C 1
ATOM 660 O O . LEU A 1 80 ? 3.144 -4.870 -2.144 1.00 94.94 80 LEU A O 1
ATOM 664 N N . ASN A 1 81 ? 3.209 -5.747 -4.206 1.00 93.19 81 ASN A N 1
ATOM 665 C CA . ASN A 1 81 ? 1.805 -6.155 -4.198 1.00 93.19 81 ASN A CA 1
ATOM 666 C C . ASN A 1 81 ? 1.526 -7.216 -3.127 1.00 93.19 81 ASN A C 1
ATOM 668 O O . ASN A 1 81 ? 0.576 -7.046 -2.378 1.00 93.19 81 ASN A O 1
ATOM 672 N N . ASP A 1 82 ? 2.384 -8.228 -2.987 1.00 95.06 82 ASP A N 1
ATOM 673 C CA . ASP A 1 82 ? 2.220 -9.268 -1.963 1.00 95.06 82 ASP A CA 1
ATOM 674 C C . ASP A 1 82 ? 2.237 -8.651 -0.548 1.00 95.06 82 ASP A C 1
ATOM 676 O O . ASP A 1 82 ? 1.398 -8.968 0.294 1.00 95.06 82 ASP A O 1
ATOM 680 N N . LYS A 1 83 ? 3.148 -7.694 -0.293 1.00 93.06 83 LYS A N 1
ATOM 681 C CA . LYS A 1 83 ? 3.175 -6.938 0.972 1.00 93.06 83 LYS A CA 1
ATOM 682 C C . LYS A 1 83 ? 1.896 -6.120 1.166 1.00 93.06 83 LYS A C 1
ATOM 684 O O . LYS A 1 83 ? 1.351 -6.104 2.266 1.00 93.06 83 LYS A O 1
ATOM 689 N N . ARG A 1 84 ? 1.409 -5.457 0.112 1.00 92.88 84 ARG A N 1
ATOM 690 C CA . ARG A 1 84 ? 0.158 -4.689 0.147 1.00 92.88 84 ARG A CA 1
ATOM 691 C C . ARG A 1 84 ? -1.024 -5.580 0.511 1.00 92.88 84 ARG A C 1
ATOM 693 O O . ARG A 1 84 ? -1.834 -5.192 1.344 1.00 92.88 84 ARG A O 1
ATOM 700 N N . ASP A 1 85 ? -1.128 -6.745 -0.112 1.00 92.81 85 ASP A N 1
ATOM 701 C CA . ASP A 1 85 ? -2.249 -7.656 0.093 1.00 92.81 85 ASP A CA 1
ATOM 702 C C . ASP A 1 85 ? -2.214 -8.236 1.520 1.00 92.81 85 ASP A C 1
ATOM 704 O O . ASP A 1 85 ? -3.231 -8.207 2.207 1.00 92.81 85 ASP A O 1
ATOM 708 N N . ARG A 1 86 ? -1.027 -8.555 2.056 1.00 91.25 86 ARG A N 1
ATOM 709 C CA . ARG A 1 86 ? -0.866 -8.908 3.478 1.00 91.25 86 ARG A CA 1
ATOM 710 C C . ARG A 1 86 ? -1.278 -7.778 4.433 1.00 91.25 86 ARG A C 1
ATOM 712 O O . ARG A 1 86 ? -1.937 -8.030 5.436 1.00 91.25 86 ARG A O 1
ATOM 719 N N . LEU A 1 87 ? -0.903 -6.529 4.146 1.00 90.19 87 LEU A N 1
ATOM 720 C CA . LEU A 1 87 ? -1.322 -5.380 4.962 1.00 90.19 87 LEU A CA 1
ATOM 721 C C . LEU A 1 87 ? -2.842 -5.170 4.906 1.00 90.19 87 LEU A C 1
ATOM 723 O O . LEU A 1 87 ? -3.448 -4.833 5.921 1.00 90.19 87 LEU A O 1
ATOM 727 N N . ARG A 1 88 ? -3.472 -5.414 3.748 1.00 90.25 88 ARG A N 1
ATOM 728 C CA . ARG A 1 88 ? -4.937 -5.391 3.606 1.00 90.25 88 ARG A CA 1
ATOM 729 C C . ARG A 1 88 ? -5.605 -6.441 4.478 1.00 90.25 88 ARG A C 1
ATOM 731 O O . ARG A 1 88 ? -6.592 -6.111 5.121 1.00 90.25 88 ARG A O 1
ATOM 738 N N . GLU A 1 89 ? -5.081 -7.660 4.503 1.00 90.62 89 GLU A N 1
ATOM 739 C CA . GLU A 1 89 ? -5.613 -8.746 5.333 1.00 90.62 89 GLU A CA 1
ATOM 740 C C . GLU A 1 89 ? -5.523 -8.409 6.825 1.00 90.62 89 GLU A C 1
ATOM 742 O O . GLU A 1 89 ? -6.519 -8.522 7.535 1.00 90.62 89 GLU A O 1
ATOM 747 N N . ILE A 1 90 ? -4.371 -7.908 7.287 1.00 89.31 90 ILE A N 1
ATOM 748 C CA . ILE A 1 90 ? -4.199 -7.476 8.683 1.00 89.31 90 ILE A CA 1
ATOM 749 C C . ILE A 1 90 ? -5.175 -6.341 9.008 1.00 89.31 90 ILE A C 1
ATOM 751 O O . ILE A 1 90 ? -5.907 -6.415 9.988 1.00 89.31 90 ILE A O 1
ATOM 755 N N . ALA A 1 91 ? -5.248 -5.312 8.161 1.00 87.62 91 ALA A N 1
ATOM 756 C CA . ALA A 1 91 ? -6.175 -4.205 8.369 1.00 87.62 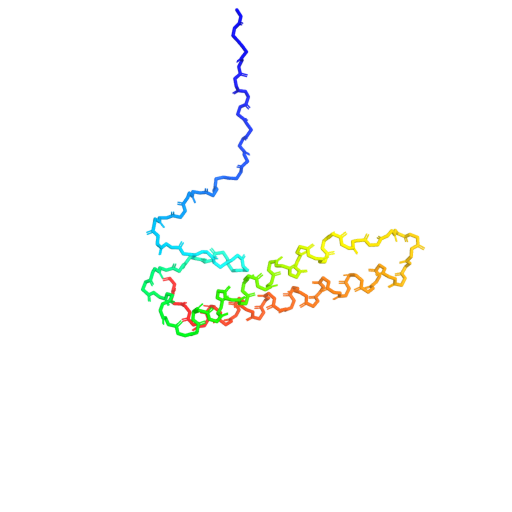91 ALA A CA 1
ATOM 757 C C . ALA A 1 91 ? -7.642 -4.663 8.368 1.00 87.62 91 ALA A C 1
ATOM 759 O O . ALA A 1 91 ? -8.436 -4.141 9.143 1.00 87.62 91 ALA A O 1
ATOM 760 N N . ALA A 1 92 ? -8.006 -5.637 7.530 1.00 87.25 92 ALA A N 1
ATOM 761 C CA . ALA A 1 92 ? -9.351 -6.202 7.496 1.00 87.25 92 ALA A CA 1
ATOM 762 C C . ALA A 1 92 ? -9.696 -6.974 8.776 1.00 87.25 92 ALA A C 1
ATOM 764 O O . ALA A 1 92 ? -10.837 -6.899 9.219 1.00 87.25 92 ALA A O 1
ATOM 765 N N . ALA A 1 93 ? -8.724 -7.671 9.368 1.00 86.25 93 ALA A N 1
ATOM 766 C CA . ALA A 1 93 ? -8.902 -8.410 10.615 1.00 86.25 93 ALA A CA 1
ATOM 767 C C . ALA A 1 93 ? -8.889 -7.513 11.865 1.00 86.25 93 ALA A C 1
ATOM 769 O O . ALA A 1 93 ? -9.467 -7.877 12.885 1.00 86.25 93 ALA A O 1
ATOM 770 N N . SER A 1 94 ? -8.200 -6.372 11.807 1.00 81.81 94 SER A N 1
ATOM 771 C CA . SER A 1 94 ? -7.905 -5.555 12.989 1.00 81.81 94 SER A CA 1
ATOM 772 C C . SER A 1 94 ? -8.682 -4.248 13.079 1.00 81.81 94 SER A C 1
ATOM 774 O O . SER A 1 94 ? -8.812 -3.710 14.173 1.00 81.81 94 SER A O 1
ATOM 776 N N . LEU A 1 95 ? -9.187 -3.720 11.963 1.00 79.94 95 LEU A N 1
ATOM 777 C CA . LEU A 1 95 ? -9.987 -2.498 11.963 1.00 79.94 95 LEU A CA 1
ATOM 778 C C . LEU A 1 95 ? -11.468 -2.856 11.775 1.00 79.94 95 LEU A C 1
ATOM 780 O O . LEU A 1 95 ? -11.785 -3.524 10.779 1.00 79.94 95 LEU A O 1
ATOM 784 N N . PRO A 1 96 ? -12.367 -2.407 12.674 1.00 66.62 96 PRO A N 1
ATOM 785 C CA . PRO A 1 96 ? -13.804 -2.567 12.482 1.00 66.62 96 PRO A CA 1
ATOM 786 C C . PRO A 1 96 ? -14.262 -1.868 11.192 1.00 66.62 96 PRO A C 1
ATOM 788 O O . PRO A 1 96 ? -13.603 -0.940 10.715 1.00 66.62 96 PRO A O 1
ATOM 791 N N . HIS A 1 97 ? -15.344 -2.389 10.605 1.00 57.66 97 HIS A N 1
ATOM 792 C CA . HIS A 1 97 ? -15.951 -1.873 9.375 1.00 57.66 97 HIS A CA 1
ATOM 793 C C . HIS A 1 97 ? -16.487 -0.453 9.527 1.00 57.66 97 HIS A C 1
ATOM 795 O O . HIS A 1 97 ? -17.061 -0.157 10.598 1.00 57.66 97 HIS A O 1
#